Protein AF-A0A7S2M4F3-F1 (afdb_monomer_lite)

Structure (mmCIF, N/CA/C/O backbone):
data_AF-A0A7S2M4F3-F1
#
_entry.id   AF-A0A7S2M4F3-F1
#
loop_
_atom_site.group_PDB
_atom_site.id
_atom_site.type_symbol
_atom_site.label_atom_id
_atom_site.label_alt_id
_atom_site.label_comp_id
_atom_site.label_asym_id
_atom_site.label_entity_id
_atom_site.label_seq_id
_atom_site.pdbx_PDB_ins_code
_atom_site.Cartn_x
_atom_site.Cartn_y
_atom_site.Cartn_z
_atom_site.occupancy
_atom_site.B_iso_or_equiv
_atom_site.auth_seq_id
_atom_site.auth_comp_id
_atom_site.auth_asym_id
_atom_site.auth_atom_id
_atom_site.pdbx_PDB_model_num
ATOM 1 N N . GLY A 1 1 ? 18.978 -22.546 -34.873 1.00 36.03 1 GLY A N 1
ATOM 2 C CA . GLY A 1 1 ? 19.336 -21.118 -34.866 1.00 36.03 1 GLY A CA 1
ATOM 3 C C . GLY A 1 1 ? 18.870 -20.545 -33.554 1.00 36.03 1 GLY A C 1
ATOM 4 O O . GLY A 1 1 ? 17.744 -20.830 -33.174 1.00 36.03 1 GLY A O 1
ATOM 5 N N . ALA A 1 2 ? 19.744 -19.857 -32.825 1.00 45.59 2 ALA A N 1
ATOM 6 C CA . ALA A 1 2 ? 19.374 -19.193 -31.582 1.00 45.59 2 ALA A CA 1
ATOM 7 C C . ALA A 1 2 ? 18.541 -17.950 -31.928 1.00 45.59 2 ALA A C 1
ATOM 9 O O . ALA A 1 2 ? 19.070 -17.010 -32.516 1.00 45.59 2 ALA A O 1
ATOM 10 N N . ASN A 1 3 ? 17.247 -17.970 -31.609 1.00 49.94 3 ASN A N 1
ATOM 11 C CA . ASN A 1 3 ? 16.413 -16.773 -31.640 1.00 49.94 3 ASN A CA 1
ATOM 12 C C . ASN A 1 3 ? 16.809 -15.919 -30.435 1.00 49.94 3 ASN A C 1
ATOM 14 O O . ASN A 1 3 ? 16.332 -16.134 -29.324 1.00 49.94 3 ASN A O 1
ATOM 18 N N . GLY A 1 4 ? 17.763 -15.017 -30.645 1.00 57.31 4 GLY A N 1
ATOM 19 C CA . GLY A 1 4 ? 18.017 -13.930 -29.715 1.00 57.31 4 GLY A CA 1
ATOM 20 C C . GLY A 1 4 ? 16.933 -12.885 -29.914 1.00 57.31 4 GLY A C 1
ATOM 21 O O . GLY A 1 4 ? 17.066 -12.055 -30.809 1.00 57.31 4 GLY A O 1
ATOM 22 N N . ASP A 1 5 ? 15.872 -12.945 -29.110 1.00 63.75 5 ASP A N 1
ATOM 23 C CA . ASP A 1 5 ? 14.976 -11.805 -28.915 1.00 63.75 5 ASP A CA 1
ATOM 24 C C . ASP A 1 5 ? 15.805 -10.678 -28.293 1.00 63.75 5 ASP A C 1
ATOM 26 O O . ASP A 1 5 ? 16.007 -10.594 -27.080 1.00 63.75 5 ASP A O 1
ATOM 30 N N . THR A 1 6 ? 16.388 -9.841 -29.146 1.00 76.31 6 THR A N 1
ATOM 31 C CA . THR A 1 6 ? 16.983 -8.582 -28.718 1.00 76.31 6 THR A CA 1
ATOM 32 C C . THR A 1 6 ? 15.848 -7.665 -28.303 1.00 76.31 6 THR A C 1
ATOM 34 O O . THR A 1 6 ? 15.136 -7.129 -29.149 1.00 76.31 6 THR A O 1
ATOM 37 N N . MET A 1 7 ? 15.689 -7.527 -26.989 1.00 80.38 7 MET A N 1
ATOM 38 C CA . MET A 1 7 ? 14.776 -6.594 -26.336 1.00 80.38 7 MET A CA 1
ATOM 39 C C . MET A 1 7 ? 14.913 -5.201 -26.966 1.00 80.38 7 MET A C 1
ATOM 41 O O . MET A 1 7 ? 16.035 -4.716 -27.160 1.00 80.38 7 MET A O 1
ATOM 45 N N . SER A 1 8 ? 13.791 -4.580 -27.333 1.00 89.88 8 SER A N 1
ATOM 46 C CA . SER A 1 8 ? 13.821 -3.272 -27.984 1.00 89.88 8 SER A CA 1
ATOM 47 C C . SER A 1 8 ? 14.289 -2.191 -27.003 1.00 89.88 8 SER A C 1
ATOM 49 O O . SER A 1 8 ? 14.272 -2.367 -25.783 1.00 89.88 8 SER A O 1
ATOM 51 N N . ARG A 1 9 ? 14.718 -1.036 -27.522 1.00 88.75 9 ARG A N 1
ATOM 52 C CA . ARG A 1 9 ? 15.111 0.102 -26.677 1.00 88.75 9 ARG A CA 1
ATOM 53 C C . ARG A 1 9 ? 13.959 0.577 -25.781 1.00 88.75 9 ARG A C 1
ATOM 55 O O . ARG A 1 9 ? 14.208 0.934 -24.634 1.00 88.75 9 ARG A O 1
ATOM 62 N N . GLU A 1 10 ? 12.737 0.553 -26.302 1.00 91.56 10 GLU A N 1
ATOM 63 C CA . GLU A 1 10 ? 11.519 0.947 -25.585 1.00 91.56 10 GLU A CA 1
ATOM 64 C C . GLU A 1 10 ? 11.232 -0.015 -24.425 1.00 91.56 10 GLU A C 1
ATOM 66 O O . GLU A 1 10 ? 10.971 0.424 -23.308 1.00 91.56 10 GLU A O 1
ATOM 71 N N . ASP A 1 11 ? 11.401 -1.323 -24.646 1.00 91.69 11 ASP A N 1
ATOM 72 C CA . ASP A 1 11 ? 11.239 -2.336 -23.596 1.00 91.69 11 ASP A CA 1
ATOM 73 C C . ASP A 1 11 ? 12.264 -2.160 -22.465 1.00 91.69 11 ASP A C 1
ATOM 75 O O . ASP A 1 11 ? 11.953 -2.337 -21.284 1.00 91.69 11 ASP A O 1
ATOM 79 N N . VAL A 1 12 ? 13.505 -1.804 -22.813 1.00 91.25 12 VAL A N 1
ATOM 80 C CA . VAL A 1 12 ? 14.559 -1.533 -21.826 1.00 91.25 12 VAL A CA 1
ATOM 81 C C . VAL A 1 12 ? 14.229 -0.286 -21.004 1.00 91.25 12 VAL A C 1
ATOM 83 O O . VAL A 1 12 ? 14.420 -0.293 -19.786 1.00 91.25 12 VAL A O 1
ATOM 86 N N . GLU A 1 13 ? 13.730 0.773 -21.641 1.00 94.00 13 GLU A N 1
ATOM 87 C CA . GLU A 1 13 ? 13.325 2.010 -20.967 1.00 94.00 13 GLU A CA 1
ATOM 88 C C . GLU A 1 13 ? 12.147 1.766 -20.016 1.00 94.00 13 GLU A C 1
ATOM 90 O O . GLU A 1 13 ? 12.258 2.061 -18.824 1.00 94.00 13 GLU A O 1
ATOM 95 N N . ALA A 1 14 ? 11.098 1.088 -20.487 1.00 93.25 14 ALA A N 1
ATOM 96 C CA . ALA A 1 14 ? 9.952 0.700 -19.669 1.00 93.25 14 ALA A CA 1
ATOM 97 C C . ALA A 1 14 ? 10.364 -0.172 -18.468 1.00 93.25 14 ALA A C 1
ATOM 99 O O . ALA A 1 14 ? 9.905 0.034 -17.341 1.00 93.25 14 ALA A O 1
ATOM 100 N N . LEU A 1 15 ? 11.290 -1.119 -18.664 1.00 93.81 15 LEU A N 1
ATOM 101 C CA . LEU A 1 15 ? 11.817 -1.943 -17.576 1.00 93.81 15 LEU A CA 1
ATOM 102 C C . LEU A 1 15 ? 12.574 -1.108 -16.531 1.00 93.81 15 LEU A C 1
ATOM 104 O O . LEU A 1 15 ? 12.469 -1.367 -15.327 1.00 93.81 15 LEU A O 1
ATOM 108 N N . MET A 1 16 ? 13.357 -0.120 -16.966 1.00 94.56 16 MET A N 1
ATOM 109 C CA . MET A 1 16 ? 14.075 0.777 -16.058 1.00 94.56 16 MET A CA 1
ATOM 110 C C . MET A 1 16 ? 13.113 1.669 -15.272 1.00 94.56 16 MET A C 1
ATOM 112 O O . MET A 1 16 ? 13.292 1.843 -14.061 1.00 94.56 16 MET A O 1
ATOM 116 N N . GLU A 1 17 ? 12.070 2.183 -15.921 1.00 95.00 17 GLU A N 1
ATOM 117 C CA . GLU A 1 17 ? 11.016 2.945 -15.259 1.00 95.00 17 GLU A CA 1
ATOM 118 C C . GLU A 1 17 ? 10.284 2.102 -14.220 1.00 95.00 17 GLU A C 1
ATOM 120 O O . GLU A 1 17 ? 10.143 2.537 -13.073 1.00 95.00 17 GLU A O 1
ATOM 125 N N . LEU A 1 18 ? 9.898 0.872 -14.564 1.00 94.00 18 LEU A N 1
ATOM 126 C CA . LEU A 1 18 ? 9.257 -0.053 -13.632 1.00 94.00 18 LEU A CA 1
ATOM 127 C C . LEU A 1 18 ? 10.144 -0.317 -12.410 1.00 94.00 18 LEU A C 1
ATOM 129 O O . LEU A 1 18 ? 9.699 -0.191 -11.268 1.00 94.00 18 LEU A O 1
ATOM 133 N N . ARG A 1 19 ? 11.432 -0.607 -12.625 1.00 94.62 19 ARG A N 1
ATOM 134 C CA . ARG A 1 19 ? 12.398 -0.811 -11.533 1.00 94.62 19 ARG A CA 1
ATOM 135 C C . ARG A 1 19 ? 12.522 0.417 -10.637 1.00 94.62 19 ARG A C 1
ATOM 137 O O . ARG A 1 19 ? 12.655 0.275 -9.422 1.00 94.62 19 ARG A O 1
ATOM 144 N N . ARG A 1 20 ? 12.481 1.622 -11.211 1.00 94.94 20 ARG A N 1
ATOM 145 C CA . ARG A 1 20 ? 12.504 2.872 -10.443 1.00 94.94 20 ARG A CA 1
ATOM 146 C C . ARG A 1 20 ? 11.240 3.030 -9.598 1.00 94.94 20 ARG A C 1
ATOM 148 O O . ARG A 1 20 ? 11.355 3.411 -8.436 1.00 94.94 20 ARG A O 1
ATOM 155 N N . HIS A 1 21 ? 10.067 2.711 -10.144 1.00 93.25 21 HIS A N 1
ATOM 156 C CA . HIS A 1 21 ? 8.806 2.744 -9.399 1.00 93.25 21 HIS A CA 1
ATOM 157 C C . HIS A 1 21 ? 8.825 1.767 -8.225 1.00 93.25 21 HIS A C 1
ATOM 159 O O . HIS A 1 21 ? 8.567 2.177 -7.096 1.00 93.25 21 HIS A O 1
ATOM 165 N N . VAL A 1 22 ? 9.232 0.519 -8.464 1.00 94.50 22 VAL A N 1
ATOM 166 C CA . VAL A 1 22 ? 9.354 -0.502 -7.415 1.00 94.50 22 VAL A CA 1
ATOM 167 C C . VAL A 1 22 ? 10.288 -0.047 -6.297 1.00 94.50 22 VAL A C 1
ATOM 169 O O . VAL A 1 22 ? 9.913 -0.099 -5.129 1.00 94.50 22 VAL A O 1
ATOM 172 N N . LYS A 1 23 ? 11.467 0.486 -6.638 1.00 95.81 23 LYS A N 1
ATOM 173 C CA . LYS A 1 23 ? 12.405 1.006 -5.634 1.00 95.81 23 LYS A CA 1
ATOM 174 C C . LYS A 1 23 ? 11.802 2.124 -4.784 1.00 95.81 23 LYS A C 1
ATOM 176 O O . LYS A 1 23 ? 12.060 2.158 -3.587 1.00 95.81 23 LYS A O 1
ATOM 181 N N . ARG A 1 24 ? 11.006 3.023 -5.374 1.00 94.50 24 ARG A N 1
ATOM 182 C CA . ARG A 1 24 ? 10.315 4.080 -4.615 1.00 94.50 24 ARG A CA 1
ATOM 183 C C . ARG A 1 24 ? 9.271 3.500 -3.664 1.00 94.50 24 ARG A C 1
ATOM 185 O O . ARG A 1 24 ? 9.266 3.872 -2.499 1.00 94.50 24 ARG A O 1
ATOM 192 N N . MET A 1 25 ? 8.461 2.549 -4.131 1.00 94.19 25 MET A N 1
ATOM 193 C CA . MET A 1 25 ? 7.472 1.872 -3.283 1.00 94.19 25 MET A CA 1
ATOM 194 C C . MET A 1 25 ? 8.127 1.106 -2.125 1.00 94.19 25 MET A C 1
ATOM 196 O O . MET A 1 25 ? 7.576 1.056 -1.032 1.00 94.19 25 MET A O 1
ATOM 200 N N . GLN A 1 26 ? 9.312 0.529 -2.336 1.00 96.56 26 GLN A N 1
ATOM 201 C CA . GLN A 1 26 ? 10.057 -0.199 -1.302 1.00 96.56 26 GLN A CA 1
ATOM 202 C C . GLN A 1 26 ? 10.814 0.716 -0.327 1.00 96.56 26 GLN A C 1
ATOM 204 O O . GLN A 1 26 ? 11.025 0.332 0.821 1.00 96.56 26 GLN A O 1
ATOM 209 N N . ALA A 1 27 ? 11.225 1.914 -0.761 1.00 95.69 27 ALA A N 1
ATOM 210 C CA . ALA A 1 27 ? 11.926 2.881 0.089 1.00 95.69 27 ALA A CA 1
ATOM 211 C C . ALA A 1 27 ? 11.049 3.387 1.243 1.00 95.69 27 ALA A C 1
ATOM 213 O O . ALA A 1 27 ? 11.554 3.675 2.325 1.00 95.69 27 ALA A O 1
ATOM 214 N N . GLY A 1 28 ? 9.741 3.442 1.007 1.00 93.88 28 GLY A N 1
ATOM 215 C CA . GLY A 1 28 ? 8.759 3.903 1.967 1.00 93.88 28 GLY A CA 1
ATOM 216 C C . GLY A 1 28 ? 8.317 5.339 1.706 1.00 93.88 28 GLY A C 1
ATOM 217 O O . GLY A 1 28 ? 9.082 6.173 1.224 1.00 93.88 28 GLY A O 1
ATOM 218 N N . THR A 1 29 ? 7.059 5.630 2.006 1.00 92.62 29 THR A N 1
ATOM 219 C CA . THR A 1 29 ? 6.459 6.959 1.895 1.00 92.62 29 THR A CA 1
ATOM 220 C C . THR A 1 29 ? 5.745 7.273 3.206 1.00 92.62 29 THR A C 1
ATOM 222 O O . THR A 1 29 ? 4.892 6.483 3.620 1.00 92.62 29 THR A O 1
ATOM 225 N N . PRO A 1 30 ? 6.114 8.362 3.902 1.00 92.44 30 PRO A N 1
ATOM 226 C CA . PRO A 1 30 ? 5.372 8.806 5.072 1.00 92.44 30 PRO A CA 1
ATOM 227 C C . PRO A 1 30 ? 4.004 9.327 4.626 1.00 92.44 30 PRO A C 1
ATOM 229 O O . PRO A 1 30 ? 3.931 10.155 3.723 1.00 92.44 30 PRO A O 1
ATOM 232 N N . LEU A 1 31 ? 2.941 8.821 5.240 1.00 91.88 31 LEU A N 1
ATOM 233 C CA . LEU A 1 31 ? 1.557 9.223 4.999 1.00 91.88 31 LEU A CA 1
ATOM 234 C C . LEU A 1 31 ? 0.835 9.361 6.340 1.00 91.88 31 LEU A C 1
ATOM 236 O O . LEU A 1 31 ? 1.146 8.650 7.301 1.00 91.88 31 LEU A O 1
ATOM 240 N N . LEU A 1 32 ? -0.155 10.246 6.388 1.00 92.38 32 LEU A N 1
ATOM 241 C CA . LEU A 1 32 ? -1.082 10.355 7.509 1.00 92.38 32 LEU A CA 1
ATOM 242 C C . LEU A 1 32 ? -2.165 9.285 7.359 1.00 92.38 32 LEU A C 1
ATOM 244 O O . LEU A 1 32 ? -2.947 9.304 6.414 1.00 92.38 32 LEU A O 1
ATOM 248 N N . LEU A 1 33 ? -2.213 8.339 8.289 1.00 91.50 33 LEU A N 1
ATOM 249 C CA . LEU A 1 33 ? -3.255 7.326 8.375 1.00 91.50 33 LEU A CA 1
ATOM 250 C C . LEU A 1 33 ? -4.366 7.831 9.298 1.00 91.50 33 LEU A C 1
ATOM 252 O O . LEU A 1 33 ? -4.126 8.070 10.483 1.00 91.50 33 LEU A O 1
ATOM 256 N N . ARG A 1 34 ? -5.587 7.947 8.770 1.00 90.19 34 ARG A N 1
ATOM 257 C CA . ARG A 1 34 ? -6.785 8.203 9.577 1.00 90.19 34 ARG A CA 1
ATOM 258 C C . ARG A 1 34 ? -7.397 6.883 10.034 1.00 90.19 34 ARG A C 1
ATOM 260 O O . ARG A 1 34 ? -7.728 6.025 9.216 1.00 90.19 34 ARG A O 1
ATOM 267 N N . THR A 1 35 ? -7.573 6.737 11.343 1.00 85.94 35 THR A N 1
ATOM 268 C CA . THR A 1 35 ? -8.233 5.589 11.978 1.00 85.94 35 THR A CA 1
ATOM 269 C C . THR A 1 35 ? -9.354 6.054 12.902 1.00 85.94 35 THR A C 1
ATOM 271 O O . THR A 1 35 ? -9.431 7.228 13.258 1.00 85.94 35 THR A O 1
ATOM 274 N N . VAL A 1 36 ? -10.237 5.134 13.290 1.00 82.38 36 VAL A N 1
ATOM 275 C CA . VAL A 1 36 ? -11.258 5.382 14.314 1.00 82.38 36 VAL A CA 1
ATOM 276 C C . VAL A 1 36 ? -10.895 4.560 15.543 1.00 82.38 36 VAL A C 1
ATOM 278 O O . VAL A 1 36 ? -10.872 3.328 15.490 1.00 82.38 36 VAL A O 1
ATOM 281 N N . ALA A 1 37 ? -10.595 5.238 16.647 1.00 79.00 37 ALA A N 1
ATOM 282 C CA . ALA A 1 37 ? -10.258 4.604 17.911 1.00 79.00 37 ALA A CA 1
ATOM 283 C C . ALA A 1 37 ? -11.457 3.845 18.500 1.00 79.00 37 ALA A C 1
ATOM 285 O O . ALA A 1 37 ? -12.615 4.083 18.154 1.00 79.00 37 ALA A O 1
ATOM 286 N N . ALA A 1 38 ? -11.205 2.968 19.478 1.00 78.31 38 ALA A N 1
ATOM 287 C CA . ALA A 1 38 ? -12.271 2.245 20.184 1.00 78.31 38 ALA A CA 1
ATOM 288 C C . ALA A 1 38 ? -13.267 3.178 20.908 1.00 78.31 38 ALA A C 1
ATOM 290 O O . ALA A 1 38 ? -14.401 2.788 21.175 1.00 78.31 38 ALA A O 1
ATOM 291 N N . SER A 1 39 ? -12.850 4.411 21.211 1.00 82.94 39 SER A N 1
ATOM 292 C CA . SER A 1 39 ? -13.691 5.480 21.762 1.00 82.94 39 SER A CA 1
ATOM 293 C C . SER A 1 39 ? -14.635 6.118 20.732 1.00 82.94 39 SER A C 1
ATOM 295 O O . SER A 1 39 ? -15.467 6.942 21.107 1.00 82.94 39 SER A O 1
ATOM 297 N N . GLY A 1 40 ? -14.504 5.770 19.448 1.00 81.88 40 GLY A N 1
ATOM 298 C CA . GLY A 1 40 ? -15.227 6.383 18.334 1.00 81.88 40 GLY A CA 1
ATOM 299 C C . GLY A 1 40 ? -14.653 7.727 17.874 1.00 81.88 40 GLY A C 1
ATOM 300 O O . GLY A 1 40 ? -15.239 8.353 16.998 1.00 81.88 40 GLY A O 1
ATOM 301 N N . GLN A 1 41 ? -13.541 8.183 18.457 1.00 84.44 41 GLN A N 1
ATOM 302 C CA . GLN A 1 41 ? -12.831 9.385 18.013 1.00 84.44 41 GLN A CA 1
ATOM 303 C C . GLN A 1 41 ? -11.939 9.069 16.809 1.00 84.44 41 GLN A C 1
ATOM 305 O O . GLN A 1 41 ? -11.362 7.982 16.735 1.00 84.44 41 GLN A O 1
ATOM 310 N N . GLU A 1 42 ? -11.824 10.016 15.880 1.00 85.31 42 GLU A N 1
ATOM 311 C CA . GLU A 1 42 ? -10.857 9.922 14.787 1.00 85.31 42 GLU A CA 1
ATOM 312 C C . GLU A 1 42 ? -9.446 10.209 15.309 1.00 85.31 42 GLU A C 1
ATOM 314 O O . GLU A 1 42 ? -9.225 11.164 16.053 1.00 85.31 42 GLU A O 1
ATOM 319 N N . GLU A 1 43 ? -8.488 9.383 14.901 1.00 86.50 43 GLU A N 1
ATOM 320 C CA . GLU A 1 43 ? -7.070 9.554 15.199 1.00 86.50 43 GLU A CA 1
ATOM 321 C C . GLU A 1 43 ? -6.279 9.623 13.892 1.00 86.50 43 GLU A C 1
ATOM 323 O O . GLU A 1 43 ? -6.479 8.810 12.983 1.00 86.50 43 GLU A O 1
ATOM 328 N N . LEU A 1 44 ? -5.366 10.592 13.814 1.00 89.19 44 LEU A N 1
ATOM 329 C CA . LEU A 1 44 ? -4.396 10.725 12.733 1.00 89.19 44 LEU A CA 1
ATOM 330 C C . LEU A 1 44 ? -3.030 10.267 13.237 1.00 89.19 44 LEU A C 1
ATOM 332 O O . LEU A 1 44 ? -2.586 10.699 14.298 1.00 89.19 44 LEU A O 1
ATOM 336 N N . GLN A 1 45 ? -2.373 9.395 12.478 1.00 89.62 45 GLN A N 1
ATOM 337 C CA . GLN A 1 45 ? -1.055 8.858 12.812 1.00 89.62 45 GLN A CA 1
ATOM 338 C C . GLN A 1 45 ? -0.136 8.948 11.599 1.00 89.62 45 GLN A C 1
ATOM 340 O O . GLN A 1 45 ? -0.531 8.578 10.494 1.00 89.62 45 GLN A O 1
ATOM 345 N N . ILE A 1 46 ? 1.106 9.393 11.788 1.00 91.19 46 ILE A N 1
ATOM 346 C CA . ILE A 1 46 ? 2.097 9.379 10.708 1.00 91.19 46 ILE A CA 1
ATOM 347 C C . ILE A 1 46 ? 2.698 7.977 10.614 1.00 91.19 46 ILE A C 1
ATOM 349 O O . ILE A 1 46 ? 3.336 7.483 11.543 1.00 91.19 46 ILE A O 1
ATOM 353 N N . CYS A 1 47 ? 2.518 7.329 9.466 1.00 93.25 47 CYS A N 1
ATOM 354 C CA . CYS A 1 47 ? 3.033 5.993 9.196 1.00 93.25 47 CYS A CA 1
ATOM 355 C C . CYS A 1 47 ? 3.884 5.985 7.925 1.00 93.25 47 CYS A C 1
ATOM 357 O O . CYS A 1 47 ? 3.547 6.611 6.925 1.00 93.25 47 CYS A O 1
ATOM 359 N N . THR A 1 48 ? 4.984 5.232 7.930 1.00 94.50 48 THR A N 1
ATOM 360 C CA . THR A 1 48 ? 5.774 4.990 6.712 1.00 94.50 48 THR A CA 1
ATOM 361 C C . THR A 1 48 ? 5.257 3.749 6.007 1.00 94.50 48 THR A C 1
ATOM 363 O O . THR A 1 48 ? 5.454 2.646 6.511 1.00 94.50 48 THR A O 1
ATOM 366 N N . PHE A 1 49 ? 4.630 3.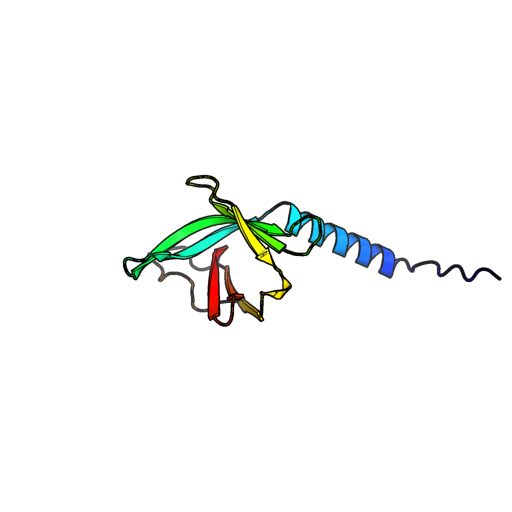915 4.844 1.00 95.56 49 PHE A N 1
ATOM 367 C CA . PHE A 1 49 ? 4.106 2.827 4.016 1.00 95.56 49 PHE A CA 1
ATOM 368 C C . PHE A 1 49 ? 5.139 2.379 2.991 1.00 95.56 49 PHE A C 1
ATOM 370 O O . PHE A 1 49 ? 5.722 3.208 2.306 1.00 95.56 49 PHE A O 1
ATOM 377 N N . SER A 1 50 ? 5.353 1.075 2.852 1.00 96.88 50 SER A N 1
ATOM 378 C CA . SER A 1 50 ? 6.318 0.481 1.923 1.00 96.88 50 SER A CA 1
ATOM 379 C C . SER A 1 50 ? 5.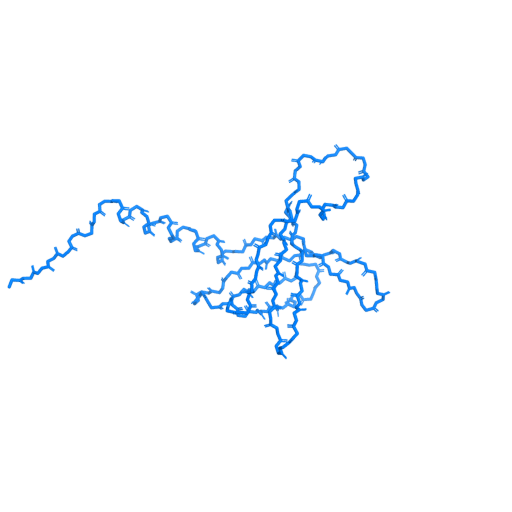801 -0.842 1.370 1.00 96.88 50 SER A C 1
ATOM 381 O O . SER A 1 50 ? 5.092 -1.567 2.061 1.00 96.88 50 SER A O 1
ATOM 383 N N . VAL A 1 51 ? 6.186 -1.191 0.147 1.00 97.06 51 VAL A N 1
ATOM 384 C CA . VAL A 1 51 ? 6.009 -2.551 -0.381 1.00 97.06 51 VAL A CA 1
ATOM 385 C C . VAL A 1 51 ? 7.216 -3.402 0.018 1.00 97.06 51 VAL A C 1
ATOM 387 O O . VAL A 1 51 ? 8.348 -2.917 0.027 1.00 97.06 51 VAL A O 1
ATOM 390 N N . THR A 1 52 ? 7.003 -4.668 0.364 1.00 97.00 52 THR A N 1
ATOM 391 C CA . THR A 1 52 ? 8.086 -5.592 0.732 1.00 97.00 52 THR A CA 1
ATOM 392 C C . THR A 1 52 ? 9.008 -5.930 -0.458 1.00 97.00 52 THR A C 1
ATOM 394 O O . THR A 1 52 ? 8.625 -5.772 -1.622 1.00 97.00 52 THR A O 1
ATOM 397 N N . PRO A 1 53 ? 10.254 -6.397 -0.216 1.00 96.06 53 PRO A N 1
ATOM 398 C CA . PRO A 1 53 ? 11.199 -6.748 -1.284 1.00 96.06 53 PRO A CA 1
ATOM 399 C C . PRO A 1 53 ? 10.685 -7.787 -2.290 1.00 96.06 53 PRO A C 1
ATOM 401 O O . PRO A 1 53 ? 11.057 -7.739 -3.461 1.00 96.06 53 PRO A O 1
ATOM 404 N N . ASP A 1 54 ? 9.833 -8.704 -1.833 1.00 96.44 54 ASP A N 1
ATOM 405 C CA . ASP A 1 54 ? 9.196 -9.755 -2.632 1.00 96.44 54 ASP A CA 1
ATOM 406 C C . ASP A 1 54 ? 7.947 -9.285 -3.398 1.00 96.44 54 ASP A C 1
ATOM 408 O O . ASP A 1 54 ? 7.408 -10.045 -4.199 1.00 96.44 54 ASP A O 1
ATOM 412 N N . LEU A 1 55 ? 7.521 -8.031 -3.200 1.00 96.00 55 LEU A N 1
ATOM 413 C CA . LEU A 1 55 ? 6.330 -7.431 -3.807 1.00 96.00 55 LEU A CA 1
ATOM 414 C C . LEU A 1 55 ? 5.021 -8.137 -3.436 1.00 96.00 55 LEU A C 1
ATOM 416 O O . LEU A 1 55 ? 4.060 -8.080 -4.200 1.00 96.00 55 LEU A O 1
ATOM 420 N N . LEU A 1 56 ? 4.977 -8.804 -2.282 1.00 96.88 56 LEU A N 1
ATOM 421 C CA . LEU A 1 56 ? 3.795 -9.547 -1.845 1.00 96.88 56 LEU A CA 1
ATOM 422 C C . LEU A 1 56 ? 2.946 -8.787 -0.830 1.00 96.88 56 LEU A C 1
ATOM 424 O O . LEU A 1 56 ? 1.740 -9.032 -0.766 1.00 96.88 56 LEU A O 1
ATOM 428 N N . SER A 1 57 ? 3.533 -7.845 -0.093 1.00 97.19 57 SER A N 1
ATOM 429 C CA . SER A 1 57 ? 2.863 -7.182 1.022 1.00 97.19 57 SER A CA 1
ATOM 430 C C . SER A 1 57 ? 3.032 -5.665 1.015 1.00 97.19 57 SER A C 1
ATOM 432 O O . SER A 1 57 ? 4.081 -5.127 0.652 1.00 97.19 57 SER A O 1
ATOM 434 N N . LEU A 1 58 ? 1.993 -4.977 1.489 1.00 96.38 58 LEU A N 1
ATOM 435 C CA . LEU A 1 58 ? 2.049 -3.597 1.955 1.00 96.38 58 LEU A CA 1
ATOM 436 C C . LEU A 1 58 ? 2.371 -3.610 3.451 1.00 96.38 58 LEU A C 1
ATOM 438 O O . LEU A 1 58 ? 1.645 -4.204 4.243 1.00 96.38 58 LEU A O 1
ATOM 442 N N . ARG A 1 59 ? 3.443 -2.926 3.835 1.00 95.94 59 ARG A N 1
ATOM 443 C CA . ARG A 1 59 ? 3.917 -2.797 5.212 1.00 95.94 59 ARG A CA 1
ATOM 444 C C . ARG A 1 59 ? 3.875 -1.340 5.638 1.00 95.94 59 ARG A C 1
ATOM 446 O O . ARG A 1 59 ? 4.382 -0.489 4.907 1.00 95.94 59 ARG A O 1
ATOM 453 N N . TRP A 1 60 ? 3.366 -1.053 6.830 1.00 94.81 60 TRP A N 1
ATOM 454 C CA . TRP A 1 60 ? 3.430 0.286 7.407 1.00 94.81 60 TRP A CA 1
ATOM 455 C C . TRP A 1 60 ? 3.881 0.279 8.857 1.00 94.81 60 TRP A C 1
ATOM 457 O O . TRP A 1 60 ? 3.615 -0.658 9.607 1.00 94.81 60 TRP A O 1
ATOM 467 N N . GLN A 1 61 ? 4.615 1.320 9.230 1.00 94.06 61 GLN A N 1
ATOM 468 C CA . GLN A 1 61 ? 5.183 1.470 10.561 1.00 94.06 61 GLN A CA 1
ATOM 469 C C . GLN A 1 61 ? 4.887 2.866 11.095 1.00 94.06 61 GLN A C 1
ATOM 471 O O . GLN A 1 61 ? 5.191 3.857 10.427 1.00 94.06 61 GLN A O 1
ATOM 476 N N . ASP A 1 62 ? 4.324 2.913 12.297 1.00 90.44 62 ASP A N 1
ATOM 477 C CA . ASP A 1 62 ? 4.093 4.140 13.060 1.00 90.44 62 ASP A CA 1
ATOM 478 C C . ASP A 1 62 ? 5.427 4.848 13.365 1.00 90.44 62 ASP A C 1
ATOM 480 O O . ASP A 1 62 ? 6.375 4.215 13.849 1.00 90.44 62 ASP A O 1
ATOM 484 N N . GLN A 1 63 ? 5.503 6.146 13.048 1.00 82.38 63 GLN A N 1
ATOM 485 C CA . GLN A 1 63 ? 6.677 6.988 13.289 1.00 82.38 63 GLN A CA 1
ATOM 486 C C . GLN A 1 63 ? 6.720 7.595 14.699 1.00 82.38 63 GLN A C 1
ATOM 488 O O . GLN A 1 63 ? 7.813 7.886 15.184 1.00 82.38 63 GLN A O 1
ATOM 493 N N . GLU A 1 64 ? 5.577 7.790 15.360 1.00 71.06 64 GLU A N 1
ATOM 494 C CA . GLU A 1 64 ? 5.478 8.609 16.580 1.00 71.06 64 GLU A CA 1
ATOM 495 C C . GLU A 1 64 ? 5.375 7.789 17.876 1.00 71.06 64 GLU A C 1
ATOM 497 O O . GLU A 1 64 ? 5.514 8.336 18.971 1.00 71.06 64 GLU A O 1
ATOM 502 N N . GLY A 1 65 ? 5.168 6.474 17.782 1.00 64.25 65 GLY A N 1
ATOM 503 C CA . GLY A 1 65 ? 4.934 5.620 18.946 1.00 64.25 65 GLY A CA 1
ATOM 504 C C . GLY A 1 65 ? 5.975 4.524 19.177 1.00 64.25 65 GLY A C 1
ATOM 505 O O . GLY A 1 65 ? 7.106 4.748 19.609 1.00 64.25 65 GLY A O 1
ATOM 506 N N . LYS A 1 66 ? 5.524 3.278 18.995 1.00 63.03 66 LYS A N 1
ATOM 507 C CA . LYS A 1 66 ? 6.194 2.046 19.467 1.00 63.03 66 LYS A CA 1
ATOM 508 C C . LYS A 1 66 ? 7.004 1.325 18.389 1.00 63.03 66 LYS A C 1
ATOM 510 O O . LYS A 1 66 ? 7.556 0.259 18.656 1.00 63.03 66 LYS A O 1
ATOM 515 N N . GLY A 1 67 ? 7.032 1.866 17.171 1.00 71.94 67 GLY A N 1
ATOM 516 C CA . GLY A 1 67 ? 7.587 1.184 16.005 1.00 71.94 67 GLY A CA 1
ATOM 517 C C . GLY A 1 67 ? 6.819 -0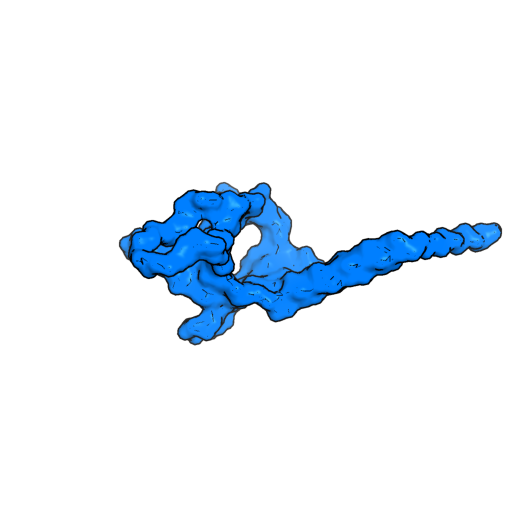.088 15.638 1.00 71.94 67 GLY A C 1
ATOM 518 O O . GLY A 1 67 ? 7.412 -1.004 15.073 1.00 71.94 67 GLY A O 1
ATOM 519 N N . THR A 1 68 ? 5.526 -0.169 15.982 1.00 87.00 68 THR A N 1
ATOM 520 C CA . THR A 1 68 ? 4.672 -1.296 15.595 1.00 87.00 68 THR A CA 1
ATOM 521 C C . THR A 1 68 ? 4.654 -1.394 14.077 1.00 87.00 68 THR A C 1
ATOM 523 O O . THR A 1 68 ? 4.336 -0.427 13.386 1.00 87.00 68 THR A O 1
ATOM 526 N N . VAL A 1 69 ? 5.019 -2.567 13.570 1.00 91.81 69 VAL A N 1
ATOM 527 C CA . VAL A 1 69 ? 4.991 -2.865 12.143 1.00 91.81 69 VAL A CA 1
ATOM 528 C C . VAL A 1 69 ? 3.705 -3.614 11.844 1.00 91.81 69 VAL A C 1
ATOM 530 O O . VAL A 1 69 ? 3.425 -4.655 12.438 1.00 91.81 69 VAL A O 1
ATOM 533 N N . HIS A 1 70 ? 2.941 -3.071 10.913 1.00 92.38 70 HIS A N 1
ATOM 534 C CA . HIS A 1 70 ? 1.751 -3.679 10.355 1.00 92.38 70 HIS A CA 1
ATOM 535 C C . HIS A 1 70 ? 2.044 -4.146 8.935 1.00 92.38 70 HIS A C 1
ATOM 537 O O . HIS A 1 70 ? 2.843 -3.538 8.218 1.00 92.38 70 HIS A O 1
ATOM 543 N N . GLU A 1 71 ? 1.387 -5.223 8.524 1.00 94.88 71 GLU A N 1
ATOM 544 C CA . GLU A 1 71 ? 1.556 -5.788 7.196 1.00 94.88 71 GLU A CA 1
ATOM 545 C C . GLU A 1 71 ? 0.242 -6.400 6.713 1.00 94.88 71 GLU A C 1
ATOM 547 O O . GLU A 1 71 ? -0.475 -7.048 7.479 1.00 94.88 71 GLU A O 1
ATOM 552 N N . ALA A 1 72 ? -0.063 -6.194 5.436 1.00 94.25 72 ALA A N 1
ATOM 553 C CA . ALA A 1 72 ? -1.172 -6.829 4.745 1.00 94.25 72 ALA A CA 1
ATOM 554 C C . ALA A 1 72 ? -0.703 -7.317 3.366 1.00 94.25 72 ALA A C 1
ATOM 556 O O . ALA A 1 72 ? 0.021 -6.592 2.678 1.00 94.25 72 ALA A O 1
ATOM 557 N N . PRO A 1 73 ? -1.119 -8.514 2.919 1.00 95.88 73 PRO A N 1
ATOM 558 C CA . PRO A 1 73 ? -0.782 -8.979 1.582 1.00 95.88 73 PRO A CA 1
ATOM 559 C C . PRO A 1 73 ? -1.444 -8.070 0.541 1.00 95.88 73 PRO A C 1
ATOM 561 O O . PRO A 1 73 ? -2.609 -7.699 0.683 1.00 95.88 73 PRO A O 1
ATOM 564 N N . LEU A 1 74 ? -0.741 -7.746 -0.544 1.00 95.44 74 LEU A N 1
ATOM 565 C CA . LEU A 1 74 ? -1.292 -6.914 -1.621 1.00 95.44 74 LEU A CA 1
ATOM 566 C C . LEU A 1 74 ? -2.533 -7.552 -2.254 1.00 95.44 74 LEU A C 1
ATOM 568 O O . LEU A 1 74 ? -3.445 -6.846 -2.668 1.00 95.44 74 LEU A O 1
ATOM 572 N N . SER A 1 75 ? -2.620 -8.885 -2.254 1.00 95.56 75 SER A N 1
ATOM 573 C CA . SER A 1 75 ? -3.805 -9.619 -2.709 1.00 95.56 75 SER A CA 1
ATOM 574 C C . SER A 1 75 ? -5.053 -9.395 -1.847 1.00 95.56 75 SER A C 1
ATOM 576 O O . SER A 1 75 ? -6.143 -9.788 -2.256 1.00 95.56 75 SER A O 1
ATOM 578 N N . ALA A 1 76 ? -4.912 -8.830 -0.643 1.00 95.31 76 ALA A N 1
ATOM 579 C CA . ALA A 1 76 ? -6.046 -8.435 0.187 1.00 95.31 76 ALA A CA 1
ATOM 580 C C . ALA A 1 76 ? -6.594 -7.051 -0.183 1.00 95.31 76 ALA A C 1
ATOM 582 O O . ALA A 1 76 ? -7.708 -6.741 0.231 1.00 95.31 76 ALA A O 1
ATOM 583 N N . ILE A 1 77 ? -5.868 -6.233 -0.951 1.00 95.19 77 ILE A N 1
ATOM 584 C CA . ILE A 1 77 ? -6.383 -4.951 -1.440 1.00 95.19 77 ILE A CA 1
ATOM 585 C C . ILE A 1 77 ? -7.444 -5.241 -2.500 1.00 95.19 77 ILE A C 1
ATOM 587 O O . ILE A 1 77 ? -7.155 -5.831 -3.540 1.00 95.19 77 ILE A O 1
ATOM 591 N N . VAL A 1 78 ? -8.683 -4.845 -2.220 1.00 95.50 78 VAL A N 1
ATOM 592 C CA . VAL A 1 78 ? -9.811 -5.049 -3.139 1.00 95.50 78 VAL A CA 1
ATOM 593 C C . VAL A 1 78 ? -10.071 -3.833 -4.015 1.00 95.50 78 VAL A C 1
ATOM 595 O O . VAL A 1 78 ? -10.612 -3.981 -5.106 1.00 95.50 78 VAL A O 1
ATOM 598 N N . ASP A 1 79 ? -9.712 -2.645 -3.531 1.00 94.00 79 ASP A N 1
ATOM 599 C CA . ASP A 1 79 ? -10.058 -1.373 -4.154 1.00 94.00 79 ASP A CA 1
ATOM 600 C C . ASP A 1 79 ? -9.131 -0.268 -3.629 1.00 94.00 79 ASP A C 1
ATOM 602 O O . ASP A 1 79 ? -8.778 -0.255 -2.444 1.00 94.00 79 ASP A O 1
ATOM 606 N N . VAL A 1 80 ? -8.740 0.644 -4.518 1.00 92.25 80 VAL A N 1
ATOM 607 C CA . VAL A 1 80 ? -7.954 1.843 -4.208 1.00 92.25 80 VAL A CA 1
ATOM 608 C C . VAL A 1 80 ? -8.598 3.000 -4.954 1.00 92.25 80 VAL A C 1
ATOM 610 O O . VAL A 1 80 ? -8.694 2.962 -6.180 1.00 92.25 80 VAL A O 1
ATOM 613 N N . GLN A 1 81 ? -9.052 4.008 -4.217 1.00 92.75 81 GLN A N 1
ATOM 614 C CA . GLN A 1 81 ? -9.767 5.155 -4.771 1.00 92.75 81 GLN A CA 1
ATOM 615 C C . GLN A 1 81 ? -9.144 6.450 -4.271 1.00 92.75 81 GLN A C 1
ATOM 617 O O . GLN A 1 81 ? -8.702 6.523 -3.127 1.00 92.75 81 GLN A O 1
ATOM 622 N N . GLU A 1 82 ? -9.133 7.478 -5.110 1.00 88.00 82 GLU A N 1
ATOM 623 C CA . GLU A 1 82 ? -8.877 8.835 -4.639 1.00 88.00 82 GLU A CA 1
ATOM 624 C C . GLU A 1 82 ? -10.095 9.312 -3.849 1.00 88.00 82 GLU A C 1
ATOM 626 O O . GLU A 1 82 ? -11.227 9.278 -4.337 1.00 88.00 82 GLU A O 1
ATOM 631 N N . ASP A 1 83 ? -9.866 9.726 -2.608 1.00 77.31 83 ASP A N 1
ATOM 632 C CA . ASP A 1 83 ? -10.903 10.286 -1.759 1.00 77.31 83 ASP A CA 1
ATOM 633 C C . ASP A 1 83 ? -10.955 11.799 -1.975 1.00 77.31 83 ASP A C 1
ATOM 635 O O . ASP A 1 83 ? -10.277 12.581 -1.311 1.00 77.31 83 ASP A O 1
ATOM 639 N N . SER A 1 84 ? -11.767 12.217 -2.945 1.00 65.06 84 SER A N 1
ATOM 640 C CA . SER A 1 84 ? -11.976 13.635 -3.255 1.00 65.06 84 SER A CA 1
ATOM 641 C C . SER A 1 84 ? -12.792 14.381 -2.185 1.00 65.06 84 SER A C 1
ATOM 643 O O . SER A 1 84 ? -12.974 15.590 -2.310 1.00 65.06 84 SER A O 1
ATOM 645 N N . ALA A 1 85 ? -13.328 13.684 -1.173 1.00 57.12 85 ALA A N 1
ATOM 646 C CA . ALA A 1 85 ? -14.261 14.233 -0.183 1.00 57.12 85 ALA A CA 1
ATOM 647 C C . ALA A 1 85 ? -13.751 14.165 1.272 1.00 57.12 85 ALA A C 1
ATOM 649 O O . ALA A 1 85 ? -14.317 14.828 2.137 1.00 57.12 85 ALA A O 1
ATOM 650 N N . GLY A 1 86 ? -12.706 13.379 1.552 1.00 51.69 86 GLY A N 1
ATOM 651 C CA . GLY A 1 86 ? -12.182 13.114 2.898 1.00 51.69 86 GLY A CA 1
ATOM 652 C C . GLY A 1 86 ? -11.130 14.091 3.423 1.00 51.69 86 GLY A C 1
ATOM 653 O O . GLY A 1 86 ? -10.611 13.878 4.525 1.00 51.69 86 GLY A O 1
ATOM 654 N N . ALA A 1 87 ? -10.814 15.162 2.687 1.00 52.59 87 ALA A N 1
ATOM 655 C CA . ALA A 1 87 ? -10.006 16.254 3.224 1.00 52.59 87 ALA A CA 1
ATOM 656 C C . ALA A 1 87 ? -10.672 16.782 4.516 1.00 52.59 87 ALA A C 1
ATOM 658 O O . ALA A 1 87 ? -11.890 16.983 4.525 1.00 52.59 87 ALA A O 1
ATOM 659 N N . PRO A 1 88 ? -9.934 16.931 5.634 1.00 49.59 88 PRO A N 1
ATOM 660 C CA . PRO A 1 88 ? -10.515 17.461 6.866 1.00 49.59 88 PRO A CA 1
ATOM 661 C C . PRO A 1 88 ? -11.177 18.825 6.594 1.00 49.59 88 PRO A C 1
ATOM 663 O O . PRO A 1 88 ? -10.691 19.565 5.733 1.00 49.59 88 PRO A O 1
ATOM 666 N N . PRO A 1 89 ? -12.295 19.158 7.274 1.00 45.62 89 PRO A N 1
ATOM 667 C CA . PRO A 1 89 ? -12.918 20.465 7.123 1.00 45.62 89 PRO A CA 1
ATOM 668 C C . PRO A 1 89 ? -11.877 21.544 7.416 1.00 45.62 89 PRO A C 1
ATOM 670 O O . PRO A 1 89 ? -11.169 21.485 8.418 1.00 45.62 89 PRO A O 1
ATOM 673 N N . ALA A 1 90 ? -11.766 22.474 6.475 1.00 48.50 90 ALA A N 1
ATOM 674 C CA . ALA A 1 90 ? -10.791 23.543 6.470 1.00 48.50 90 ALA A CA 1
ATOM 675 C C . ALA A 1 90 ? -10.988 24.467 7.677 1.00 48.50 90 ALA A C 1
ATOM 677 O O . ALA A 1 90 ? -11.885 25.309 7.666 1.00 48.50 90 ALA A O 1
ATOM 678 N N . ASP A 1 91 ? -10.140 24.326 8.691 1.00 48.31 91 ASP A N 1
ATOM 679 C CA . ASP A 1 91 ? -9.806 25.452 9.553 1.00 48.31 91 ASP A CA 1
ATOM 680 C C . ASP A 1 91 ? -8.712 26.242 8.820 1.00 48.31 91 ASP A C 1
AT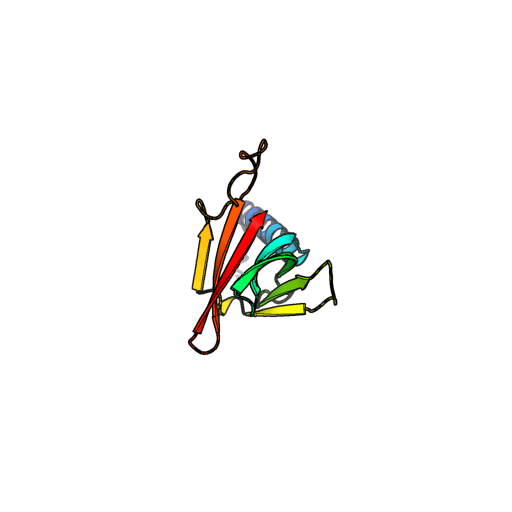OM 682 O O . ASP A 1 91 ? -7.590 25.766 8.685 1.00 48.31 91 ASP A O 1
ATOM 686 N N . ASP A 1 92 ? -9.120 27.383 8.260 1.00 43.81 92 ASP A N 1
ATOM 687 C CA . ASP A 1 92 ? -8.337 28.499 7.713 1.00 43.81 92 ASP A CA 1
ATOM 688 C C . ASP A 1 92 ? -6.990 28.192 6.995 1.00 43.81 92 ASP A C 1
ATOM 690 O O . ASP A 1 92 ? -5.968 27.899 7.608 1.00 43.81 92 ASP A O 1
ATOM 694 N N . ASP A 1 93 ? -6.991 28.466 5.678 1.00 44.16 93 ASP A N 1
ATOM 695 C CA . ASP A 1 93 ? -5.887 29.088 4.906 1.00 44.16 93 ASP A CA 1
ATOM 696 C C . ASP A 1 93 ? -4.976 28.259 3.957 1.00 44.16 93 ASP A C 1
ATOM 698 O O . ASP A 1 93 ? -4.088 28.863 3.375 1.00 44.16 93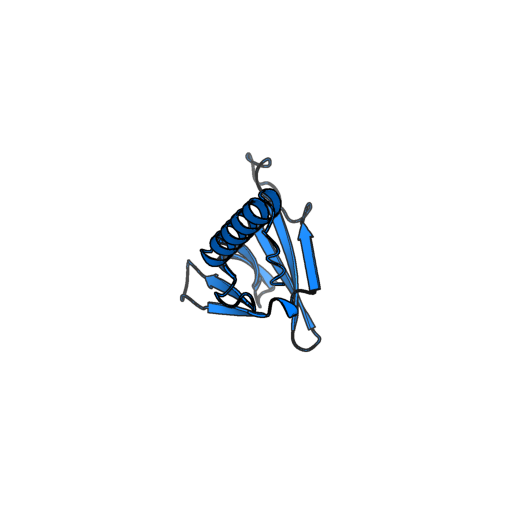 ASP A O 1
ATOM 702 N N . ASP A 1 94 ? -5.194 26.958 3.666 1.00 47.06 94 ASP A N 1
ATOM 703 C CA . ASP A 1 94 ? -4.279 26.210 2.743 1.00 47.06 94 ASP A CA 1
ATOM 704 C C . ASP A 1 94 ? -4.897 25.004 1.958 1.00 47.06 94 ASP A C 1
ATOM 706 O O . ASP A 1 94 ? -4.319 23.923 1.847 1.00 47.06 94 ASP A O 1
ATOM 710 N N . THR A 1 95 ? -6.095 25.126 1.369 1.00 46.50 95 THR A N 1
ATOM 711 C CA . THR A 1 95 ? -6.821 23.966 0.767 1.00 46.50 95 THR A CA 1
ATOM 712 C C . THR A 1 95 ? -6.435 23.539 -0.663 1.00 46.50 95 THR A C 1
ATOM 714 O O . THR A 1 95 ? -7.172 22.776 -1.285 1.00 46.50 95 THR A O 1
ATOM 717 N N . GLU A 1 96 ? -5.281 23.938 -1.203 1.00 51.09 96 GLU A N 1
ATOM 718 C CA . GLU A 1 96 ? -4.863 23.509 -2.558 1.00 51.09 96 GLU A CA 1
ATOM 719 C C . GLU A 1 96 ? -3.950 22.261 -2.598 1.00 51.09 96 GLU A C 1
ATOM 721 O O . GLU A 1 96 ? -3.551 21.847 -3.685 1.00 51.09 96 GLU A O 1
ATOM 726 N N . GLY A 1 97 ? -3.621 21.626 -1.463 1.00 57.81 97 GLY A N 1
ATOM 727 C CA . GLY A 1 97 ? -2.492 20.677 -1.417 1.00 57.81 97 GLY A CA 1
ATOM 728 C C . GLY A 1 97 ? -2.748 19.215 -1.033 1.00 57.81 97 GLY A C 1
ATOM 729 O O . GLY A 1 97 ? -1.851 18.400 -1.242 1.00 57.81 97 GLY A O 1
ATOM 730 N N . HIS A 1 98 ? -3.899 18.858 -0.455 1.00 65.94 98 HIS A N 1
ATOM 731 C CA . HIS A 1 98 ? -4.050 17.543 0.185 1.00 65.94 98 HIS A CA 1
ATOM 732 C C . HIS A 1 98 ? -4.695 16.499 -0.724 1.00 65.94 98 HIS A C 1
ATOM 734 O O . HIS A 1 98 ? -5.816 16.678 -1.204 1.00 65.94 98 HIS A O 1
ATOM 740 N N . HIS A 1 99 ? -4.006 15.371 -0.902 1.00 80.56 99 HIS A N 1
ATOM 741 C CA . HIS A 1 99 ? -4.517 14.219 -1.642 1.00 80.56 99 HIS A CA 1
ATOM 742 C C . HIS A 1 99 ? -4.790 13.068 -0.679 1.00 80.56 99 HIS A C 1
ATOM 744 O O . HIS A 1 99 ? -3.907 12.658 0.074 1.00 80.56 99 HIS A O 1
ATOM 750 N N . ALA A 1 100 ? -6.006 12.526 -0.721 1.00 86.94 100 ALA A N 1
ATOM 751 C CA . ALA A 1 100 ? -6.395 11.385 0.094 1.00 86.94 100 ALA A CA 1
ATOM 752 C C . ALA A 1 100 ? -6.644 10.143 -0.772 1.00 86.94 100 ALA A C 1
ATOM 754 O O . ALA A 1 100 ? -7.172 10.222 -1.882 1.00 86.94 100 ALA A O 1
ATOM 755 N N . LEU A 1 101 ? -6.257 8.982 -0.252 1.00 90.81 101 LEU A N 1
ATOM 756 C CA . LEU A 1 101 ? -6.458 7.673 -0.858 1.00 90.81 101 LEU A CA 1
ATOM 757 C C . LEU A 1 101 ? -7.233 6.780 0.104 1.00 90.81 101 LEU A C 1
ATOM 759 O O . LEU A 1 101 ? -6.834 6.571 1.250 1.00 90.81 101 LEU A O 1
ATOM 763 N N . LEU A 1 102 ? -8.307 6.189 -0.399 1.00 91.94 102 LEU A N 1
ATOM 764 C CA . LEU A 1 102 ? -9.078 5.171 0.285 1.00 91.94 102 LEU A CA 1
ATOM 765 C C . LEU A 1 102 ? -8.626 3.788 -0.193 1.00 91.94 102 LEU A C 1
ATOM 767 O O . LEU A 1 102 ? -8.818 3.429 -1.355 1.00 91.94 102 LEU A O 1
ATOM 771 N N . VAL A 1 103 ? -8.046 2.995 0.704 1.00 92.56 103 VAL A N 1
ATOM 772 C CA . VAL A 1 103 ? -7.615 1.619 0.428 1.00 92.56 103 VAL A CA 1
ATOM 773 C C . VAL A 1 103 ? -8.535 0.660 1.166 1.00 92.56 103 VAL A C 1
ATOM 775 O O . VAL A 1 103 ? -8.565 0.644 2.398 1.00 92.56 103 VAL A O 1
ATOM 778 N N . LYS A 1 104 ? -9.274 -0.170 0.428 1.00 93.00 104 LYS A N 1
ATOM 779 C CA . LYS A 1 104 ? -10.114 -1.218 1.018 1.00 93.00 104 LYS A CA 1
ATOM 780 C C . LYS A 1 104 ? -9.362 -2.541 1.028 1.00 93.00 104 LYS A C 1
ATOM 782 O O . LYS A 1 104 ? -8.838 -2.985 0.005 1.00 93.00 104 LYS A O 1
ATOM 787 N N . LEU A 1 105 ? -9.344 -3.185 2.185 1.00 92.75 105 LEU A N 1
ATOM 788 C CA . LEU A 1 105 ? -8.707 -4.468 2.441 1.00 92.75 105 LEU A CA 1
ATOM 789 C C . LEU A 1 105 ? -9.763 -5.519 2.780 1.00 92.75 105 LEU A C 1
ATOM 791 O O . LEU A 1 105 ? -10.696 -5.249 3.530 1.00 92.75 105 LEU A O 1
ATOM 795 N N . ARG A 1 106 ? -9.585 -6.747 2.297 1.00 92.44 106 ARG A N 1
ATOM 796 C CA . ARG A 1 106 ? -10.369 -7.912 2.712 1.00 92.44 106 ARG A CA 1
ATOM 797 C C . ARG A 1 106 ? -9.579 -8.741 3.715 1.00 92.44 106 ARG A C 1
ATOM 799 O O . ARG A 1 106 ? -8.592 -9.375 3.351 1.00 92.44 106 ARG A O 1
ATOM 806 N N . ASN A 1 107 ? -10.059 -8.810 4.952 1.00 81.75 107 ASN A N 1
ATOM 807 C CA . ASN A 1 107 ? -9.438 -9.572 6.027 1.00 81.75 107 ASN A CA 1
ATOM 808 C C . ASN A 1 107 ? -10.429 -10.578 6.630 1.00 81.75 107 ASN A C 1
ATOM 810 O O . ASN A 1 107 ? -11.403 -10.207 7.282 1.00 81.75 107 ASN A O 1
ATOM 814 N N . GLY A 1 108 ? -10.225 -11.874 6.371 1.00 76.94 108 GLY A N 1
ATOM 815 C CA . GLY A 1 108 ? -11.039 -12.942 6.972 1.00 76.94 108 GLY A CA 1
ATOM 816 C C . GLY A 1 108 ? -12.550 -12.862 6.692 1.00 76.94 108 GLY A C 1
ATOM 817 O O . GLY A 1 108 ? -13.341 -13.348 7.493 1.00 76.94 108 GLY A O 1
ATOM 818 N N . GLY A 1 109 ? -12.958 -12.238 5.580 1.00 75.56 109 GLY A N 1
ATOM 819 C CA . GLY A 1 109 ? -14.368 -12.027 5.215 1.00 75.56 109 GLY A CA 1
ATOM 820 C C . GLY A 1 109 ? -14.956 -10.688 5.673 1.00 75.56 109 GLY A C 1
ATOM 821 O O . GLY A 1 109 ? -16.089 -10.380 5.313 1.00 75.56 109 GLY A O 1
ATOM 822 N N . ARG A 1 110 ? -14.190 -9.878 6.412 1.00 83.06 110 ARG A N 1
ATOM 823 C CA . ARG A 1 110 ? -14.511 -8.483 6.726 1.00 83.06 110 ARG A CA 1
ATOM 824 C C . ARG A 1 110 ? -13.789 -7.548 5.758 1.00 83.06 110 ARG A C 1
ATOM 826 O O . ARG A 1 110 ? -12.683 -7.855 5.313 1.00 83.06 110 ARG A O 1
ATOM 833 N N . GLU A 1 111 ? -14.424 -6.429 5.433 1.00 86.25 111 GLU A N 1
ATOM 834 C CA . GLU A 1 111 ? -13.782 -5.337 4.705 1.00 86.25 111 GLU A CA 1
ATOM 835 C C . GLU A 1 111 ? -13.353 -4.254 5.693 1.00 86.25 111 GLU A C 1
ATOM 837 O O . GLU A 1 111 ? -14.173 -3.730 6.451 1.00 86.25 111 GLU A O 1
ATOM 842 N N . ASP A 1 112 ? -12.060 -3.955 5.684 1.00 88.25 112 ASP A N 1
ATOM 843 C CA . ASP A 1 112 ? -11.443 -2.882 6.452 1.00 88.25 112 ASP A CA 1
ATOM 844 C C . ASP A 1 112 ? -11.047 -1.764 5.482 1.00 88.25 112 ASP A C 1
ATOM 846 O O . ASP A 1 112 ? -10.692 -2.018 4.331 1.00 88.25 112 ASP A O 1
ATOM 850 N N . THR A 1 113 ? -11.133 -0.511 5.918 1.00 89.69 113 THR A N 1
ATOM 851 C CA . THR A 1 113 ? -10.813 0.650 5.078 1.00 89.69 113 THR A CA 1
ATOM 852 C C . THR A 1 113 ? -9.724 1.477 5.741 1.00 89.69 113 THR A C 1
ATOM 854 O O . THR A 1 113 ? -9.843 1.825 6.913 1.00 89.69 113 THR A O 1
ATOM 857 N N . MET A 1 114 ? -8.674 1.789 4.987 1.00 90.88 114 MET A N 1
ATOM 858 C CA . MET A 1 114 ? -7.614 2.713 5.380 1.00 90.88 114 MET A CA 1
ATOM 859 C C . MET A 1 114 ? -7.766 4.004 4.583 1.00 90.88 114 MET A C 1
ATOM 861 O O . MET A 1 114 ? -7.916 3.953 3.363 1.00 90.88 114 MET A O 1
ATOM 865 N N . ASN A 1 115 ? -7.703 5.148 5.260 1.00 91.31 115 ASN A N 1
ATOM 866 C CA . ASN A 1 115 ? -7.677 6.457 4.616 1.00 91.31 115 ASN A CA 1
ATOM 867 C C . ASN A 1 115 ? -6.279 7.062 4.806 1.00 91.31 115 ASN A C 1
ATOM 869 O O . ASN A 1 115 ? -5.837 7.264 5.940 1.00 91.31 115 ASN A O 1
ATOM 873 N N . LEU A 1 116 ? -5.570 7.246 3.694 1.00 91.19 116 LEU A N 1
ATOM 874 C CA . LEU A 1 116 ? -4.185 7.699 3.629 1.00 91.19 116 LEU A CA 1
ATOM 875 C C . LEU A 1 116 ? -4.151 9.116 3.065 1.00 91.19 116 LEU A C 1
ATOM 877 O O . LEU A 1 116 ? -4.647 9.336 1.967 1.00 91.19 116 LEU A O 1
ATOM 881 N N . ILE A 1 117 ? -3.540 10.053 3.778 1.00 90.00 117 ILE A N 1
ATOM 882 C CA . ILE A 1 117 ? -3.487 11.469 3.406 1.00 90.00 117 ILE A CA 1
ATOM 883 C C . ILE A 1 117 ? -2.025 11.857 3.151 1.00 90.00 117 ILE A C 1
ATOM 885 O O . ILE A 1 117 ? -1.138 11.498 3.935 1.00 90.00 117 ILE A O 1
ATOM 889 N N . CYS A 1 118 ? -1.794 12.563 2.044 1.00 82.75 118 CYS A N 1
ATOM 890 C CA . CYS A 1 118 ?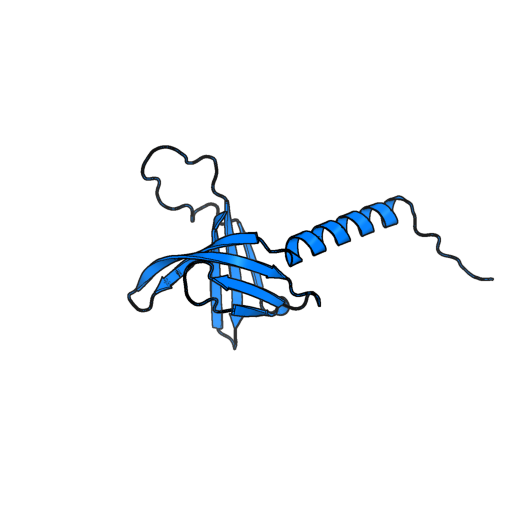 -0.519 13.153 1.641 1.00 82.75 118 CYS A CA 1
ATOM 891 C C . CYS A 1 118 ? -0.610 14.683 1.622 1.00 82.75 118 CYS A C 1
ATOM 893 O O . CYS A 1 118 ? -1.683 15.219 1.254 1.00 82.75 118 CYS A O 1
#

Secondary structure (DSSP, 8-state):
--------HHHHHHHHHHHHHHHHHHH-EEEEEEEE-TTS-EEEEEEEEEE-TTS-EEEEEESSSS--EEEEEGGGEEEEEE-SS-SPP--SS-TTS--EEEEEEEETTEEEEEEEE-

Foldseek 3Di:
DDPPPPQDPVNVVVVVVVVVVLVVQAVWDWWWKWDQDPVRDIDTFTWTWHQDPVNQWIWIFTPPDDRDIDIDGPVQFPDKDWDPPPDPPDPDDDPPDKTWIWTWGQDPNDIDIIIIID

Radius of gyration: 18.62 Å; chains: 1; bounding box: 35×50×57 Å

Sequence (118 aa):
GANGDTMSREDVEALMELRRHVKRMQAGTPLLLRTVAASGQEELQICTFSVTPDLLSLRWQDQEGKGTVHEAPLSAIVDVQEDSAGAPPADDDDTEGHHALLVKLRNGGREDTMNLIC

pLDDT: mean 83.26, std 16.1, range [36.03, 97.19]

Organism: NCBI:txid1333877